Protein AF-A0A402BDN0-F1 (afdb_monomer_lite)

Sequence (143 aa):
MSSHIIKSFLHSSGSVNLIGTFPEEVVQNVSQKFLLDPLCILSIDMALEMVTFYKNKGVWEKDPKLSLSPDKFHKYGFSGSGAYSVGLPCKGFDGELLLEEHHDNFVPYLRLCFRWGGFPGLERYGTISKRNLALLTDNLLPF

pLDDT: mean 80.8, std 14.06, range [41.19, 93.94]

Radius of gyration: 15.77 Å; chains: 1; bounding box: 39×32×43 Å

Organism: NCBI:txid2014873

Foldseek 3Di:
DQQVPPVVPVVPFQWDDCLVVDDPVFDPDPVCPLQQQFATFDGQVVQVVVQVVCVVVVVDPDFTWRFTAAGSNVSVVHDDPGGQTFTPPDPDPWGQGPPDPVRHTPVVVLVCCLQQLRGNSCVPRGDGDPVRSCVSNPNSDDD

Structure (mmCIF, N/CA/C/O backbone):
data_AF-A0A402BDN0-F1
#
_entry.id   AF-A0A402BDN0-F1
#
loop_
_atom_site.group_PDB
_atom_site.id
_atom_site.type_symbol
_atom_site.label_atom_id
_atom_site.label_alt_id
_atom_site.label_comp_id
_atom_site.label_asym_id
_atom_site.label_entity_id
_atom_site.label_seq_id
_atom_site.pdbx_PDB_ins_code
_atom_site.Cartn_x
_atom_site.Cartn_y
_atom_site.Cartn_z
_atom_site.occupancy
_atom_site.B_iso_or_equiv
_atom_site.auth_seq_id
_atom_site.auth_comp_id
_atom_site.auth_asym_id
_atom_site.auth_atom_id
_atom_site.pdbx_PDB_model_num
ATOM 1 N N . MET A 1 1 ? -20.147 1.334 6.720 1.00 43.47 1 MET A N 1
ATOM 2 C CA . MET A 1 1 ? -20.241 1.532 5.254 1.00 43.47 1 MET A CA 1
ATOM 3 C C . MET A 1 1 ? -19.047 0.941 4.472 1.00 43.47 1 MET A C 1
ATOM 5 O O . MET A 1 1 ? -18.969 1.173 3.278 1.00 43.47 1 MET A O 1
ATOM 9 N N . SER A 1 2 ? -18.158 0.136 5.088 1.00 51.88 2 SER A N 1
ATOM 10 C CA . SER A 1 2 ? -16.892 -0.319 4.459 1.00 51.88 2 SER A CA 1
ATOM 11 C C . SER A 1 2 ? -16.915 -1.707 3.793 1.00 51.88 2 SER A C 1
ATOM 13 O O . SER A 1 2 ? -16.100 -1.970 2.915 1.00 51.88 2 SER A O 1
ATOM 15 N N . SER A 1 3 ? -17.824 -2.611 4.175 1.00 48.94 3 SER A N 1
ATOM 16 C CA . SER A 1 3 ? -17.698 -4.048 3.861 1.00 48.94 3 SER A CA 1
ATOM 17 C C . SER A 1 3 ? -18.192 -4.479 2.474 1.00 48.94 3 SER A C 1
ATOM 19 O O . SER A 1 3 ? -17.668 -5.431 1.903 1.00 48.94 3 SER A O 1
ATOM 21 N N . HIS A 1 4 ? -19.176 -3.785 1.893 1.00 47.09 4 HIS A N 1
ATOM 22 C CA . HIS A 1 4 ? -19.699 -4.112 0.554 1.00 47.09 4 HIS A CA 1
ATOM 23 C C . HIS A 1 4 ? -18.772 -3.668 -0.580 1.00 47.09 4 HIS A C 1
ATOM 25 O O . HIS A 1 4 ? -18.874 -4.164 -1.699 1.00 47.09 4 HIS A O 1
ATOM 31 N N . ILE A 1 5 ? -17.845 -2.760 -0.278 1.00 51.59 5 ILE A N 1
ATOM 32 C CA . ILE A 1 5 ? -16.913 -2.202 -1.245 1.00 51.59 5 ILE A CA 1
ATOM 33 C C . ILE A 1 5 ? -15.896 -3.301 -1.608 1.00 51.59 5 ILE A C 1
ATOM 35 O O . ILE A 1 5 ? -15.951 -3.877 -2.690 1.00 51.59 5 ILE A O 1
ATOM 39 N N . ILE A 1 6 ? -15.027 -3.714 -0.694 1.00 50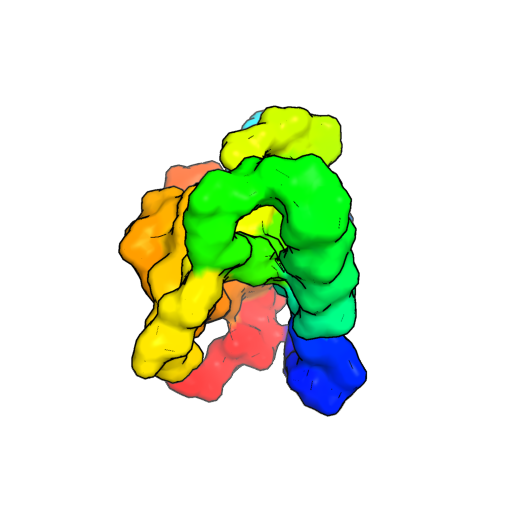.47 6 ILE A N 1
ATOM 40 C CA . ILE A 1 6 ? -13.848 -4.520 -1.063 1.00 50.47 6 ILE A CA 1
ATOM 41 C C . ILE A 1 6 ? -14.190 -5.839 -1.807 1.00 50.47 6 ILE A C 1
ATOM 43 O O . ILE A 1 6 ? -13.513 -6.176 -2.779 1.00 50.47 6 ILE A O 1
ATOM 47 N N . LYS A 1 7 ? -15.287 -6.532 -1.450 1.00 47.94 7 LYS A N 1
ATOM 48 C CA . LYS A 1 7 ? -15.757 -7.746 -2.158 1.00 47.94 7 LYS A CA 1
ATOM 49 C C . LYS A 1 7 ? -16.346 -7.483 -3.546 1.00 47.94 7 LYS A C 1
ATOM 51 O O . LYS A 1 7 ? -16.073 -8.251 -4.462 1.00 47.94 7 LYS A O 1
ATOM 56 N N . SER A 1 8 ? -17.142 -6.427 -3.717 1.00 43.97 8 SER A N 1
ATOM 57 C CA . SER A 1 8 ? -17.702 -6.088 -5.031 1.00 43.97 8 SER A CA 1
ATOM 58 C C . SER A 1 8 ? -16.638 -5.505 -5.973 1.00 43.97 8 SER A C 1
ATOM 60 O O . SER A 1 8 ? -16.775 -5.647 -7.181 1.00 43.97 8 SER A O 1
ATOM 62 N N . PHE A 1 9 ? -15.572 -4.892 -5.436 1.00 52.97 9 PHE A N 1
ATOM 63 C CA . PHE A 1 9 ? -14.556 -4.150 -6.199 1.00 52.97 9 PHE A CA 1
ATOM 64 C C . PHE A 1 9 ? -13.422 -5.013 -6.787 1.00 52.97 9 PHE A C 1
ATOM 66 O O . PHE A 1 9 ? -13.030 -4.780 -7.933 1.00 52.97 9 PHE A O 1
ATOM 73 N N . LEU A 1 10 ? -12.947 -6.059 -6.087 1.00 53.16 10 LEU A N 1
ATOM 74 C CA . LEU A 1 10 ? -11.994 -7.033 -6.668 1.00 53.16 10 LEU A CA 1
ATOM 75 C C . LEU A 1 10 ? -12.559 -7.727 -7.919 1.00 53.16 10 LEU A C 1
ATOM 77 O O . LEU A 1 10 ? -11.805 -8.173 -8.778 1.00 53.16 10 LEU A O 1
ATOM 81 N N . HIS A 1 11 ? -13.886 -7.788 -8.030 1.00 47.78 11 HIS A N 1
ATOM 82 C CA . HIS A 1 11 ? -14.589 -8.434 -9.128 1.00 47.78 11 HIS A CA 1
ATOM 83 C C . HIS A 1 11 ? -14.800 -7.522 -10.356 1.00 47.78 11 HIS A C 1
ATOM 85 O O . HIS A 1 11 ? -15.178 -8.025 -11.410 1.00 47.78 11 HIS A O 1
ATOM 91 N N . SER A 1 12 ? -14.573 -6.201 -10.258 1.00 47.41 12 SER A N 1
ATOM 92 C CA . SER A 1 12 ? -14.961 -5.256 -11.325 1.00 47.41 12 SER A CA 1
ATOM 93 C C . SER A 1 12 ? -13.910 -4.228 -11.765 1.00 47.41 12 SER A C 1
ATOM 95 O O . SER A 1 12 ? -14.031 -3.746 -12.887 1.00 47.41 12 SER A O 1
ATOM 97 N N . SER A 1 13 ? -12.898 -3.875 -10.954 1.00 53.25 13 SER A N 1
ATOM 98 C CA . SER A 1 13 ? -11.917 -2.825 -11.331 1.00 53.25 13 SER A CA 1
ATOM 99 C C . SER A 1 13 ? -10.437 -3.158 -11.112 1.00 53.25 13 SER A C 1
ATOM 101 O O . SER A 1 13 ? -9.578 -2.430 -11.607 1.00 53.25 13 SER A O 1
ATOM 103 N N . GLY A 1 14 ? -10.107 -4.216 -10.361 1.00 73.25 14 GLY A N 1
ATOM 104 C CA . GLY A 1 14 ? -8.714 -4.558 -10.032 1.00 73.25 14 GLY A CA 1
ATOM 105 C C . GLY A 1 14 ? -7.972 -3.491 -9.210 1.00 73.25 14 GLY A C 1
ATOM 106 O O . GLY A 1 14 ? -6.750 -3.533 -9.132 1.00 73.25 14 GLY A O 1
ATOM 107 N N . SER A 1 15 ? -8.695 -2.536 -8.616 1.00 83.69 15 SER A N 1
ATOM 108 C CA . SER A 1 15 ? -8.160 -1.418 -7.834 1.00 83.69 15 SER A CA 1
ATOM 109 C C . SER A 1 15 ? -8.917 -1.242 -6.517 1.00 83.69 15 SER A C 1
ATOM 111 O O . SER A 1 15 ? -10.098 -1.576 -6.410 1.00 83.69 15 SER A O 1
ATOM 113 N N . VAL A 1 16 ? -8.237 -0.715 -5.498 1.00 88.69 16 VAL A N 1
ATOM 114 C CA . VAL A 1 16 ? -8.791 -0.422 -4.166 1.00 88.69 16 VAL A CA 1
ATOM 115 C C . VAL A 1 16 ? -8.253 0.929 -3.711 1.00 88.69 16 VAL A C 1
ATOM 117 O O . VAL A 1 16 ? -7.101 1.248 -3.972 1.00 88.69 16 VAL A O 1
ATOM 120 N N . ASN A 1 17 ? -9.050 1.741 -3.020 1.00 90.06 17 ASN A N 1
ATOM 121 C CA . ASN A 1 17 ? -8.549 2.980 -2.434 1.00 90.06 17 ASN A CA 1
ATOM 122 C C . ASN A 1 17 ? -9.271 3.307 -1.122 1.00 90.06 17 ASN A C 1
ATOM 124 O O . ASN A 1 17 ? -10.426 3.723 -1.135 1.00 90.06 17 ASN A O 1
ATOM 128 N N . LEU A 1 18 ? -8.574 3.120 -0.002 1.00 89.62 18 LEU A N 1
ATOM 129 C CA . LEU A 1 18 ? -9.027 3.500 1.340 1.00 89.62 18 LEU A CA 1
ATOM 130 C C . LEU A 1 18 ? -8.369 4.797 1.843 1.00 89.62 18 LEU A C 1
ATOM 132 O O . LEU A 1 18 ? -8.463 5.145 3.024 1.00 89.62 18 LEU A O 1
ATOM 136 N N . ILE A 1 19 ? -7.661 5.522 0.974 1.00 88.38 19 ILE A N 1
ATOM 137 C CA . ILE A 1 19 ? -7.077 6.814 1.333 1.00 88.38 19 ILE A CA 1
ATOM 138 C C . ILE A 1 19 ? -8.211 7.766 1.718 1.00 88.38 19 ILE A C 1
ATOM 140 O O . ILE A 1 19 ? -9.179 7.941 0.982 1.00 88.38 19 ILE A O 1
ATOM 144 N N . GLY A 1 20 ? -8.096 8.370 2.901 1.00 84.56 20 GLY A N 1
ATOM 145 C CA . GLY A 1 20 ? -9.101 9.290 3.434 1.00 84.56 20 GLY A CA 1
ATOM 146 C C . GLY A 1 20 ? -10.361 8.624 3.998 1.00 84.56 20 GLY A C 1
ATOM 147 O O . GLY A 1 20 ? -11.208 9.328 4.535 1.00 84.56 20 GLY A O 1
ATOM 148 N N . THR A 1 21 ? -10.492 7.292 3.952 1.00 82.44 21 THR A N 1
ATOM 149 C CA . THR A 1 21 ? -11.695 6.583 4.436 1.00 82.44 21 THR A CA 1
ATOM 150 C C . THR A 1 21 ? -11.575 6.092 5.881 1.00 82.44 21 THR A C 1
ATOM 152 O O . THR A 1 21 ? -12.315 5.200 6.298 1.00 82.44 21 THR A O 1
ATOM 155 N N . PHE A 1 22 ? -10.609 6.602 6.647 1.00 76.06 22 PHE A N 1
ATOM 156 C CA . PHE A 1 22 ? -10.364 6.121 8.003 1.00 76.06 22 PHE A CA 1
ATOM 157 C C . PHE A 1 22 ? -11.493 6.561 8.957 1.00 76.06 22 PHE A C 1
ATOM 159 O O . PHE A 1 22 ? -11.773 7.760 9.017 1.00 76.06 22 PHE A O 1
ATOM 166 N N . PRO A 1 23 ? -12.115 5.659 9.744 1.00 70.19 23 PRO A N 1
ATOM 167 C CA . PRO A 1 23 ? -13.178 6.053 10.665 1.00 70.19 23 PRO A CA 1
ATOM 168 C C . PRO A 1 23 ? -12.632 6.922 11.803 1.00 70.19 23 PRO A C 1
ATOM 170 O O . PRO A 1 23 ? -11.749 6.500 12.553 1.00 70.19 23 PRO A O 1
ATOM 173 N N . GLU A 1 24 ? -13.174 8.129 11.963 1.00 70.31 24 GLU A N 1
ATOM 174 C CA . GLU A 1 24 ? -12.719 9.095 12.976 1.00 70.31 24 GLU A CA 1
ATOM 175 C C . GLU A 1 24 ? -12.774 8.529 14.400 1.00 70.31 24 GLU A C 1
ATOM 177 O O . GLU A 1 24 ? -11.873 8.766 15.199 1.00 70.31 24 GLU A O 1
ATOM 182 N N . GLU A 1 25 ? -13.769 7.686 14.669 1.00 64.88 25 GLU A N 1
ATOM 183 C CA . GLU A 1 25 ? -14.010 6.985 15.937 1.00 64.88 25 GLU A CA 1
ATOM 184 C C . GLU A 1 25 ? -12.864 6.045 16.361 1.00 64.88 25 GLU A C 1
ATOM 186 O O . GLU A 1 25 ? -12.802 5.600 17.510 1.00 64.88 25 GLU A O 1
ATOM 191 N N . VAL A 1 26 ? -11.960 5.711 15.434 1.00 62.81 26 VAL A N 1
ATOM 192 C CA . VAL A 1 26 ? -10.844 4.786 15.656 1.00 62.81 26 VAL A CA 1
ATOM 193 C C . VAL A 1 26 ? -9.519 5.530 15.879 1.00 62.81 26 VAL A C 1
ATOM 195 O O . VAL A 1 26 ? -8.618 4.969 16.502 1.00 62.81 26 VAL A O 1
ATOM 198 N N . VAL A 1 27 ? -9.388 6.800 15.465 1.00 60.91 27 VAL A N 1
ATOM 199 C CA . VAL A 1 27 ? -8.165 7.582 15.720 1.00 60.91 27 VAL A CA 1
ATOM 200 C C . VAL A 1 27 ? -8.298 8.400 16.989 1.00 60.91 27 VAL A C 1
ATOM 202 O O . VAL A 1 27 ? -8.917 9.459 16.999 1.00 60.91 27 VAL A O 1
ATOM 205 N N . GLN A 1 28 ? -7.596 7.977 18.034 1.00 59.59 28 GLN A N 1
ATOM 206 C CA . GLN A 1 28 ? -7.461 8.783 19.248 1.00 59.59 28 GLN A CA 1
ATOM 207 C C . GLN A 1 28 ? -6.313 9.804 19.160 1.00 59.59 28 GLN A C 1
ATOM 209 O O . GLN A 1 28 ? -6.308 10.770 19.917 1.00 59.59 28 GLN A O 1
ATOM 214 N N . ASN A 1 29 ? -5.354 9.629 18.235 1.00 61.09 29 ASN A N 1
ATOM 215 C CA . ASN A 1 29 ? -4.178 10.497 18.118 1.00 61.09 29 ASN A CA 1
ATOM 216 C C . ASN A 1 29 ? -3.840 10.864 16.661 1.00 61.09 29 ASN A C 1
ATOM 218 O O . ASN A 1 29 ? -3.516 10.010 15.836 1.00 61.09 29 ASN A O 1
ATOM 222 N N . VAL A 1 30 ? -3.914 12.157 16.333 1.00 56.50 30 VAL A N 1
ATOM 223 C CA . VAL A 1 30 ? -3.804 12.674 14.955 1.00 56.50 30 VAL A CA 1
ATOM 224 C C . VAL A 1 30 ? -2.403 12.469 14.367 1.00 56.50 30 VAL A C 1
ATOM 226 O O . VAL A 1 30 ? -2.269 12.220 13.172 1.00 56.50 30 VAL A O 1
ATOM 229 N N . SER A 1 31 ? -1.364 12.498 15.205 1.00 60.72 31 SER A N 1
ATOM 230 C CA . SER A 1 31 ? 0.034 12.296 14.801 1.00 60.72 31 SER A CA 1
ATOM 231 C C . SER A 1 31 ? 0.318 10.888 14.267 1.00 60.72 31 SER A C 1
ATOM 233 O O . SER A 1 31 ? 1.226 10.719 13.460 1.00 60.72 31 SER A O 1
ATOM 235 N N . GLN A 1 32 ? -0.485 9.889 14.647 1.00 62.41 32 GLN A N 1
ATOM 236 C CA . GLN A 1 32 ? -0.371 8.516 14.147 1.00 62.41 32 GLN A CA 1
ATOM 237 C C . GLN A 1 32 ? -1.164 8.281 12.856 1.00 62.41 32 GLN A C 1
ATOM 239 O O . GLN A 1 32 ? -0.959 7.254 12.209 1.00 62.41 32 GLN A O 1
ATOM 244 N N . LYS A 1 33 ? -2.025 9.226 12.428 1.00 65.12 33 LYS A N 1
ATOM 245 C CA . LYS A 1 33 ? -2.818 9.069 11.194 1.00 65.12 33 LYS A CA 1
ATOM 246 C C . LYS A 1 33 ? -1.943 8.812 9.982 1.00 65.12 33 LYS A C 1
ATOM 248 O O . LYS A 1 33 ? -2.348 8.021 9.149 1.00 65.12 33 LYS A O 1
ATOM 253 N N . PHE A 1 34 ? -0.762 9.424 9.917 1.00 69.94 34 PHE A N 1
ATOM 254 C CA . PHE A 1 34 ? 0.169 9.346 8.785 1.00 69.94 34 PHE A CA 1
ATOM 255 C C . PHE A 1 34 ? 0.902 8.005 8.653 1.00 69.94 34 PHE A C 1
ATOM 257 O O . PHE A 1 34 ? 1.667 7.811 7.713 1.00 69.94 34 PHE A O 1
ATOM 264 N N . LEU A 1 35 ? 0.694 7.089 9.600 1.00 78.75 35 LEU A N 1
ATOM 265 C CA . LEU A 1 35 ? 1.386 5.804 9.649 1.00 78.75 35 LEU A CA 1
ATOM 266 C C . LEU A 1 35 ? 0.450 4.617 9.429 1.00 78.75 35 LEU A C 1
ATOM 268 O O . LEU A 1 35 ? 0.912 3.487 9.481 1.00 78.75 35 LEU A O 1
ATOM 272 N N . LEU A 1 36 ? -0.846 4.855 9.192 1.00 87.19 36 LEU A N 1
ATOM 273 C CA . LEU A 1 36 ? -1.852 3.789 9.079 1.00 87.19 36 LEU A CA 1
ATOM 274 C C . LEU A 1 36 ? -1.808 3.070 7.727 1.00 87.19 36 LEU A C 1
ATOM 276 O O . LEU A 1 36 ? -2.292 1.943 7.624 1.00 87.19 36 LEU A O 1
ATOM 280 N N . ASP A 1 37 ? -1.211 3.723 6.728 1.00 90.75 37 ASP A N 1
ATOM 281 C CA . ASP A 1 37 ? -0.928 3.185 5.399 1.00 90.75 37 ASP A CA 1
ATOM 282 C C . ASP A 1 37 ? -2.152 2.525 4.726 1.00 90.75 37 ASP A C 1
ATOM 284 O O . ASP A 1 37 ? -2.133 1.329 4.440 1.00 90.75 37 ASP A O 1
ATOM 288 N N . PRO A 1 38 ? -3.249 3.272 4.485 1.00 91.56 38 PRO A N 1
ATOM 289 C CA . PRO A 1 38 ? -4.504 2.714 3.990 1.00 91.56 38 PRO A CA 1
ATOM 290 C C . PRO A 1 38 ? -4.307 1.904 2.709 1.00 91.56 38 PRO A C 1
ATOM 292 O O . PRO A 1 38 ? -3.574 2.317 1.806 1.00 91.56 38 PRO A O 1
ATOM 295 N N . LEU A 1 39 ? -4.992 0.765 2.610 1.00 92.88 39 LEU A N 1
ATOM 296 C CA . LEU A 1 39 ? -4.941 -0.109 1.447 1.00 92.88 39 LEU A CA 1
ATOM 297 C C . LEU A 1 39 ? -5.336 0.689 0.206 1.00 92.88 39 LEU A C 1
ATOM 299 O O . LEU A 1 39 ? -6.455 1.190 0.076 1.00 92.88 39 LEU A O 1
ATOM 303 N N . CYS A 1 40 ? -4.387 0.794 -0.708 1.00 92.56 40 CYS A N 1
ATOM 304 C CA . CYS A 1 40 ? -4.549 1.419 -2.000 1.00 92.56 40 CYS A CA 1
ATOM 305 C C . CYS A 1 40 ? -3.897 0.482 -3.005 1.00 92.56 40 CYS A C 1
ATOM 307 O O . CYS A 1 40 ? -2.758 0.092 -2.801 1.00 92.56 40 CYS A O 1
ATOM 309 N N . ILE A 1 41 ? -4.624 0.083 -4.037 1.00 92.62 41 ILE A N 1
ATOM 310 C CA . ILE A 1 41 ? -4.144 -0.739 -5.139 1.00 92.62 41 ILE A CA 1
ATOM 311 C C . ILE A 1 41 ? -4.557 -0.015 -6.412 1.00 92.62 41 ILE A C 1
ATOM 313 O O . ILE A 1 41 ? -5.746 0.218 -6.638 1.00 92.62 41 ILE A O 1
ATOM 317 N N . LEU A 1 42 ? -3.578 0.377 -7.216 1.00 91.06 42 LEU A N 1
ATOM 318 C CA . LEU A 1 42 ? -3.796 0.961 -8.532 1.00 91.06 42 LEU A CA 1
ATOM 319 C C . LEU A 1 42 ? -4.369 -0.106 -9.466 1.00 91.06 42 LEU A C 1
ATOM 321 O O . LEU A 1 42 ? -4.057 -1.289 -9.332 1.00 91.06 42 LEU A O 1
ATOM 325 N N . SER A 1 43 ? -5.200 0.306 -10.424 1.00 89.81 43 SER A N 1
ATOM 326 C CA . SER A 1 43 ? -5.646 -0.623 -11.462 1.00 89.81 43 SER A CA 1
ATOM 327 C C . SER A 1 43 ? -4.458 -1.064 -12.312 1.00 89.81 43 SER A C 1
ATOM 329 O O . SER A 1 43 ? -3.467 -0.339 -12.453 1.00 89.81 43 SER A O 1
ATOM 331 N N . ILE A 1 44 ? -4.578 -2.243 -12.924 1.00 85.69 44 ILE A N 1
ATOM 332 C CA . ILE A 1 44 ? -3.541 -2.743 -13.828 1.00 85.69 44 ILE A CA 1
ATOM 333 C C . ILE A 1 44 ? -3.300 -1.778 -14.995 1.00 85.69 44 ILE A C 1
ATOM 335 O O . ILE A 1 44 ? -2.151 -1.551 -15.357 1.00 85.69 44 ILE A O 1
ATOM 339 N N . ASP A 1 45 ? -4.354 -1.145 -15.516 1.00 89.19 45 ASP A N 1
ATOM 340 C CA . ASP A 1 45 ? -4.253 -0.163 -16.598 1.00 89.19 45 ASP A CA 1
ATOM 341 C C . ASP A 1 45 ? -3.407 1.040 -16.177 1.00 89.19 45 ASP A C 1
ATOM 343 O O . ASP A 1 45 ? -2.461 1.406 -16.870 1.00 89.19 45 ASP A O 1
ATOM 347 N N . MET A 1 46 ? -3.663 1.594 -14.988 1.00 90.06 46 MET A N 1
ATOM 348 C CA . MET A 1 46 ? -2.888 2.719 -14.462 1.00 90.06 46 MET A CA 1
ATOM 349 C C . MET A 1 46 ? -1.426 2.325 -14.220 1.00 90.06 46 MET A C 1
ATOM 351 O O . MET A 1 46 ? -0.508 3.080 -14.546 1.00 90.06 46 MET A O 1
ATOM 355 N N . ALA A 1 47 ? -1.186 1.124 -13.692 1.00 89.50 47 ALA A N 1
ATOM 356 C CA . ALA A 1 47 ? 0.163 0.615 -13.484 1.00 89.50 47 ALA A CA 1
ATOM 357 C C . ALA A 1 47 ? 0.918 0.422 -14.818 1.00 89.50 47 ALA A C 1
ATOM 359 O O . ALA A 1 47 ? 2.099 0.763 -14.918 1.00 89.50 47 ALA A O 1
ATOM 360 N N . LEU A 1 48 ? 0.240 -0.065 -15.863 1.00 88.69 48 LEU A N 1
ATOM 361 C CA . LEU A 1 48 ? 0.794 -0.221 -17.212 1.00 88.69 48 LEU A CA 1
ATOM 362 C C . LEU A 1 48 ? 1.058 1.124 -17.899 1.00 88.69 48 LEU A C 1
ATOM 364 O O . LEU A 1 48 ? 2.090 1.283 -18.561 1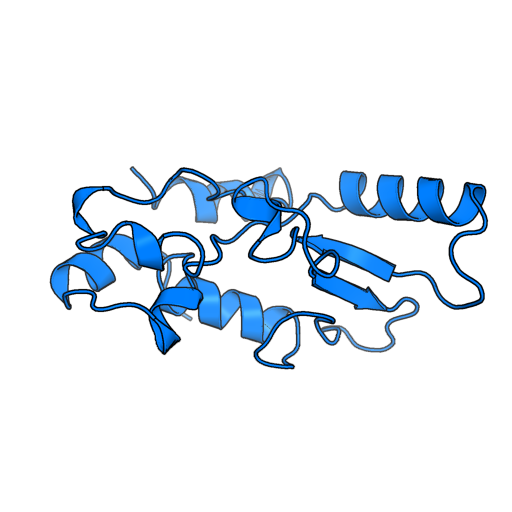.00 88.69 48 LEU A O 1
ATOM 368 N N . GLU A 1 49 ? 0.171 2.102 -17.725 1.00 91.56 49 GLU A N 1
ATOM 369 C CA . GLU A 1 49 ? 0.376 3.474 -18.195 1.00 91.56 49 GLU A CA 1
ATOM 370 C C . GLU A 1 49 ? 1.621 4.089 -17.554 1.00 91.56 49 GLU A C 1
ATOM 372 O O . GLU A 1 49 ? 2.469 4.635 -18.262 1.00 91.56 49 GLU A O 1
ATOM 377 N N . MET A 1 50 ? 1.793 3.926 -16.237 1.00 89.69 50 MET A N 1
ATOM 378 C CA . MET A 1 50 ? 2.994 4.376 -15.530 1.00 89.69 50 MET A CA 1
ATOM 379 C C . MET A 1 50 ? 4.257 3.699 -16.069 1.00 89.69 50 MET A C 1
ATOM 381 O O . MET A 1 50 ? 5.254 4.376 -16.329 1.00 89.69 50 MET A O 1
ATOM 385 N N . VAL A 1 51 ? 4.218 2.381 -16.294 1.00 91.12 51 VAL A N 1
ATOM 386 C CA . VAL A 1 51 ? 5.343 1.652 -16.895 1.00 91.12 51 VAL A CA 1
ATOM 387 C C . VAL A 1 51 ? 5.692 2.193 -18.272 1.00 91.12 51 VAL A C 1
ATOM 389 O O . VAL A 1 51 ? 6.856 2.479 -18.556 1.00 91.12 51 VAL A O 1
ATOM 392 N N . THR A 1 52 ? 4.690 2.389 -19.118 1.00 90.00 52 THR A N 1
ATOM 393 C CA . THR A 1 52 ? 4.881 2.920 -20.469 1.00 90.00 52 THR A CA 1
ATOM 394 C C . THR A 1 52 ? 5.461 4.332 -20.426 1.00 90.00 52 THR A C 1
ATOM 396 O O . THR A 1 52 ? 6.429 4.630 -21.129 1.00 90.00 52 THR A O 1
ATOM 399 N N . PHE A 1 53 ? 4.926 5.189 -19.556 1.00 90.62 53 PHE A N 1
ATOM 400 C CA . PHE A 1 53 ? 5.387 6.559 -19.372 1.00 90.62 53 PHE A CA 1
ATOM 401 C C . PHE A 1 53 ? 6.860 6.619 -18.946 1.00 90.62 53 PHE A C 1
ATOM 403 O O . PHE A 1 53 ? 7.663 7.288 -19.601 1.00 90.62 53 PHE A O 1
ATOM 410 N N . TYR A 1 54 ? 7.243 5.894 -17.891 1.00 89.12 54 TYR A N 1
ATOM 411 C CA . TYR A 1 54 ? 8.614 5.920 -17.373 1.00 89.12 54 TYR A CA 1
ATOM 412 C C . TYR A 1 54 ? 9.619 5.255 -18.312 1.00 89.12 54 TYR A C 1
ATOM 414 O O . TYR A 1 54 ? 10.743 5.748 -18.448 1.00 89.12 54 TYR A O 1
ATOM 422 N N . LYS A 1 55 ? 9.205 4.203 -19.028 1.00 87.75 55 LYS A N 1
ATOM 423 C CA . LYS A 1 55 ? 10.011 3.599 -20.094 1.00 87.75 55 LYS A CA 1
ATOM 424 C C . LYS A 1 55 ? 10.288 4.600 -21.217 1.00 87.75 55 LYS A C 1
ATOM 426 O O . LYS A 1 55 ? 11.441 4.766 -21.603 1.00 87.75 55 LYS A O 1
ATOM 431 N N . ASN A 1 56 ? 9.269 5.317 -21.695 1.00 89.56 56 ASN A N 1
ATOM 432 C CA . ASN A 1 56 ? 9.421 6.326 -22.754 1.00 89.56 56 ASN A CA 1
ATOM 433 C C . ASN A 1 56 ? 10.288 7.519 -22.326 1.00 89.56 56 ASN A C 1
ATOM 435 O O . ASN A 1 56 ? 10.884 8.191 -23.165 1.00 89.56 56 ASN A O 1
ATOM 439 N N . LYS A 1 57 ? 10.363 7.785 -21.021 1.00 90.81 57 LYS A N 1
ATOM 440 C CA . LYS A 1 57 ? 11.232 8.807 -20.431 1.00 90.81 57 LYS A CA 1
ATOM 441 C C . LYS A 1 57 ? 12.659 8.321 -20.158 1.00 90.81 57 LYS A C 1
ATOM 443 O O . LYS A 1 57 ? 13.472 9.130 -19.726 1.00 90.81 57 LYS A O 1
ATOM 448 N N . GLY A 1 58 ? 12.966 7.042 -20.391 1.00 88.75 58 GLY A N 1
ATOM 449 C CA . GLY A 1 58 ? 14.286 6.471 -20.119 1.00 88.75 58 GLY A CA 1
ATOM 450 C C . GLY A 1 58 ? 14.659 6.481 -18.635 1.00 88.75 58 GLY A C 1
ATOM 451 O O . GLY A 1 58 ? 15.837 6.546 -18.310 1.00 88.75 58 GLY A O 1
ATOM 452 N N . VAL A 1 59 ? 13.669 6.458 -17.732 1.00 86.38 59 VAL A N 1
ATOM 453 C CA . VAL A 1 59 ? 13.910 6.541 -16.277 1.00 86.38 59 VAL A CA 1
ATOM 454 C C . VAL A 1 59 ? 14.599 5.291 -15.739 1.00 86.38 59 VAL A C 1
ATOM 456 O O . VAL A 1 59 ? 15.351 5.365 -14.771 1.00 86.38 59 VAL A O 1
ATOM 459 N N . TRP A 1 60 ? 14.344 4.136 -16.349 1.00 81.62 60 TRP A N 1
ATOM 460 C CA . TRP A 1 60 ? 14.929 2.876 -15.915 1.00 81.62 60 TRP A CA 1
ATOM 461 C C . TRP A 1 60 ? 16.145 2.510 -16.755 1.00 81.62 60 TRP A C 1
ATOM 463 O O . TRP A 1 60 ? 16.045 2.333 -17.965 1.00 81.62 60 TRP A O 1
ATOM 473 N N . GLU A 1 61 ? 17.281 2.335 -16.079 1.00 70.25 61 GLU A N 1
ATOM 474 C CA . GLU A 1 61 ? 18.510 1.791 -16.672 1.00 70.25 61 GLU A CA 1
ATOM 475 C C . GLU A 1 61 ? 18.410 0.279 -16.950 1.00 70.25 61 GLU A C 1
ATOM 477 O O . GLU A 1 61 ? 19.175 -0.264 -17.744 1.00 70.25 61 GLU A O 1
ATOM 482 N N . LYS A 1 62 ? 17.482 -0.410 -16.270 1.00 76.69 62 LYS A N 1
ATOM 483 C CA . LYS A 1 62 ? 17.260 -1.862 -16.326 1.00 76.69 62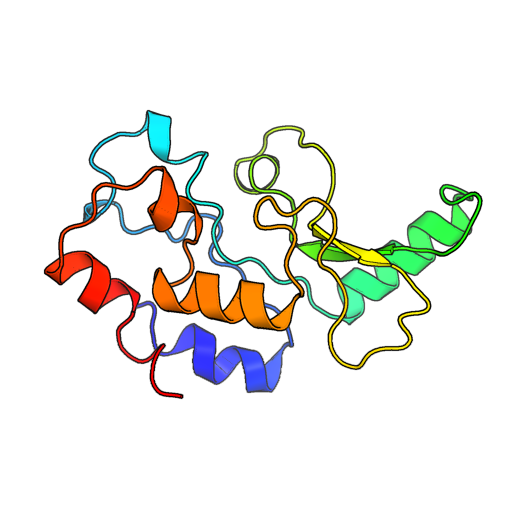 LYS A CA 1
ATOM 484 C C . LYS A 1 62 ? 15.756 -2.181 -16.404 1.00 76.69 62 LYS A C 1
ATOM 486 O O . LYS A 1 62 ? 14.949 -1.374 -16.855 1.00 76.69 62 LYS A O 1
ATOM 491 N N . ASP A 1 63 ? 15.417 -3.376 -15.946 1.00 83.81 63 ASP A N 1
ATOM 492 C CA . ASP A 1 63 ? 14.094 -3.931 -15.699 1.00 83.81 63 ASP A CA 1
ATOM 493 C C . ASP A 1 63 ? 13.100 -2.929 -15.061 1.00 83.81 63 ASP A C 1
ATOM 495 O O . ASP A 1 63 ? 13.412 -2.312 -14.034 1.00 83.81 63 ASP A O 1
ATOM 499 N N . PRO A 1 64 ? 11.908 -2.729 -15.668 1.00 88.81 64 PRO A N 1
ATOM 500 C CA . PRO A 1 64 ? 10.917 -1.772 -15.188 1.00 88.81 64 PRO A CA 1
ATOM 501 C C . PRO A 1 64 ? 10.255 -2.227 -13.882 1.00 88.81 64 PRO A C 1
ATOM 503 O O . PRO A 1 64 ? 10.308 -3.394 -13.494 1.00 88.81 64 PRO A O 1
ATOM 506 N N . LYS A 1 65 ? 9.571 -1.295 -13.212 1.00 90.56 65 LYS A N 1
ATOM 507 C CA . LYS A 1 65 ? 8.796 -1.574 -11.996 1.00 90.56 65 LYS A CA 1
ATOM 508 C C . LYS A 1 65 ? 7.318 -1.308 -12.233 1.00 90.56 65 LYS A C 1
ATOM 510 O O . LYS A 1 65 ? 6.956 -0.236 -12.712 1.00 90.56 65 LYS A O 1
ATOM 515 N N . LEU A 1 66 ? 6.478 -2.268 -11.862 1.00 90.81 66 LEU A N 1
ATOM 516 C CA . LEU A 1 66 ? 5.030 -2.119 -11.867 1.00 90.81 66 LEU A CA 1
ATOM 517 C C . LEU A 1 66 ? 4.594 -1.519 -10.528 1.00 90.81 66 LEU A C 1
ATOM 519 O O . LEU A 1 66 ? 4.645 -2.193 -9.500 1.00 90.81 66 LEU A O 1
ATOM 523 N N . SER A 1 67 ? 4.201 -0.247 -10.534 1.00 92.31 67 SER A N 1
ATOM 524 C CA . SER A 1 67 ? 3.683 0.434 -9.344 1.00 92.31 67 SER A CA 1
ATOM 525 C C . SER A 1 67 ? 2.294 -0.092 -8.996 1.00 92.31 67 SER A C 1
ATOM 527 O O . SER A 1 67 ? 1.370 0.049 -9.792 1.00 92.31 67 SER A O 1
ATOM 529 N N . LEU A 1 68 ? 2.146 -0.674 -7.807 1.00 91.81 68 LEU A N 1
ATOM 530 C CA . LEU A 1 68 ? 0.885 -1.241 -7.322 1.00 91.81 68 LEU A CA 1
ATOM 531 C C . LEU A 1 68 ? 0.175 -0.320 -6.330 1.00 91.81 68 LEU A C 1
ATOM 533 O O . LEU A 1 68 ? -1.046 -0.326 -6.273 1.00 91.81 68 LEU A O 1
ATOM 537 N N . SER A 1 69 ? 0.912 0.481 -5.561 1.00 93.62 69 SER A N 1
ATOM 538 C CA . SER A 1 69 ? 0.354 1.415 -4.576 1.00 93.62 69 SER A CA 1
ATOM 539 C C . SER A 1 69 ? 1.292 2.605 -4.390 1.00 93.62 69 SER A C 1
ATOM 541 O O . SER A 1 69 ? 2.506 2.417 -4.435 1.00 93.62 69 SER A O 1
ATOM 543 N N . PRO A 1 70 ? 0.796 3.815 -4.084 1.00 92.75 70 PRO A N 1
ATOM 544 C CA . PRO A 1 70 ? 1.626 4.844 -3.461 1.00 92.75 70 PRO A CA 1
ATOM 545 C C . PRO A 1 70 ? 2.238 4.330 -2.146 1.00 92.75 70 PRO A C 1
ATOM 547 O O . PRO A 1 70 ? 1.670 3.433 -1.519 1.00 92.75 70 PRO A O 1
ATOM 550 N N . ASP A 1 71 ? 3.362 4.900 -1.711 1.00 91.50 71 ASP A N 1
ATOM 551 C CA . ASP A 1 71 ? 3.896 4.618 -0.373 1.00 91.50 71 ASP A CA 1
ATOM 552 C C . ASP A 1 71 ? 3.054 5.258 0.740 1.00 91.50 71 ASP A C 1
ATOM 554 O O . ASP A 1 71 ? 2.238 6.154 0.490 1.00 91.50 71 ASP A O 1
ATOM 558 N N . LYS A 1 72 ? 3.285 4.825 1.986 1.00 89.81 72 LYS A N 1
ATOM 559 C CA . LYS A 1 72 ? 2.556 5.323 3.156 1.00 89.81 72 LYS A CA 1
ATOM 560 C C . LYS A 1 72 ? 2.565 6.842 3.315 1.00 89.81 72 LYS A C 1
ATOM 562 O O . LYS A 1 72 ? 1.584 7.363 3.822 1.00 89.81 72 LYS A O 1
ATOM 567 N N . PHE A 1 73 ? 3.601 7.565 2.884 1.00 89.19 73 PHE A N 1
ATOM 568 C CA . PHE A 1 73 ? 3.665 9.027 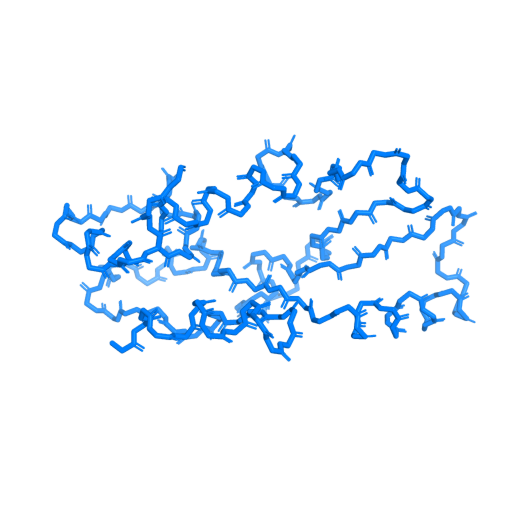3.006 1.00 89.19 73 PHE A CA 1
ATOM 569 C C . PHE A 1 73 ? 2.900 9.729 1.880 1.00 89.19 73 PHE A C 1
ATOM 571 O O . PHE A 1 73 ? 2.128 10.658 2.143 1.00 89.19 73 PHE A O 1
ATOM 578 N N . HIS A 1 74 ? 3.037 9.234 0.647 1.00 90.19 74 HIS A N 1
ATOM 579 C CA . HIS A 1 74 ? 2.295 9.740 -0.509 1.00 90.19 74 HIS A CA 1
ATOM 580 C C . HIS A 1 74 ? 0.782 9.640 -0.327 1.00 90.19 74 HIS A C 1
ATOM 582 O O . HIS A 1 74 ? 0.054 10.530 -0.768 1.00 90.19 74 HIS A O 1
ATOM 588 N N . LYS A 1 75 ? 0.297 8.620 0.390 1.00 90.50 75 LYS A N 1
ATOM 589 C CA . LYS A 1 75 ? -1.129 8.472 0.728 1.00 90.50 75 LYS A CA 1
ATOM 590 C C . LYS A 1 75 ? -1.689 9.630 1.562 1.00 90.50 75 LYS A C 1
ATOM 592 O O . LYS A 1 75 ? -2.900 9.815 1.591 1.00 90.50 75 LYS A O 1
ATOM 597 N N . TYR A 1 76 ? -0.836 10.435 2.194 1.00 87.94 76 TYR A N 1
ATOM 598 C CA . TYR A 1 76 ? -1.234 11.627 2.951 1.00 87.94 76 TYR A CA 1
ATOM 599 C C . TYR A 1 76 ? -0.746 12.937 2.320 1.00 87.94 76 TYR A C 1
ATOM 601 O O . TYR A 1 76 ? -0.763 13.973 2.980 1.00 87.94 76 TYR A O 1
ATOM 609 N N . GLY A 1 77 ? -0.319 12.912 1.053 1.00 87.19 77 GLY A N 1
ATOM 610 C CA . GLY A 1 77 ? 0.122 14.109 0.332 1.00 87.19 77 GLY A CA 1
ATOM 611 C C . GLY A 1 77 ? 1.543 14.569 0.663 1.00 87.19 77 GLY A C 1
ATOM 612 O O . GLY A 1 77 ? 1.912 15.688 0.314 1.00 87.19 77 GLY A O 1
ATOM 613 N N . PHE A 1 78 ? 2.351 13.728 1.312 1.00 84.56 78 PHE A N 1
ATOM 614 C CA . PHE A 1 78 ? 3.773 13.996 1.517 1.00 84.56 78 PHE A CA 1
ATOM 615 C C . PHE A 1 78 ? 4.610 13.316 0.435 1.00 84.56 78 PHE A C 1
ATOM 617 O O . PHE A 1 78 ? 4.266 12.235 -0.032 1.00 84.56 78 PHE A O 1
ATOM 624 N N . SER A 1 79 ? 5.733 13.933 0.057 1.00 75.94 79 SER A N 1
ATOM 625 C CA . SER A 1 79 ? 6.707 13.268 -0.812 1.00 75.94 79 SER A CA 1
ATOM 626 C C . SER A 1 79 ? 7.274 12.047 -0.090 1.00 75.94 79 SER A C 1
ATOM 628 O O . SER A 1 79 ? 7.778 12.167 1.028 1.00 75.94 79 SER A O 1
ATOM 630 N N . GLY A 1 80 ? 7.165 10.882 -0.717 1.00 74.00 80 GLY A N 1
ATOM 631 C CA . GLY A 1 80 ? 7.621 9.614 -0.162 1.00 74.00 80 GLY A CA 1
ATOM 632 C C . GLY A 1 80 ? 8.788 8.982 -0.921 1.00 74.00 80 GLY A C 1
ATOM 633 O O . GLY A 1 80 ? 9.315 9.534 -1.887 1.00 74.00 80 GLY A O 1
ATOM 634 N N . SER A 1 81 ? 9.200 7.802 -0.460 1.00 73.38 81 SER A N 1
ATOM 635 C CA . SER A 1 81 ? 10.330 7.022 -0.990 1.00 73.38 81 SER A CA 1
ATOM 636 C C . SER A 1 81 ? 10.055 6.345 -2.340 1.00 73.38 81 SER A C 1
ATOM 638 O O . SER A 1 81 ? 10.978 5.789 -2.936 1.00 73.38 81 SER A O 1
ATOM 640 N N . GLY A 1 82 ? 8.815 6.403 -2.835 1.00 82.50 82 GLY A N 1
ATOM 641 C CA . GLY A 1 82 ? 8.396 5.811 -4.103 1.00 82.50 82 GLY A CA 1
ATOM 642 C C . GLY A 1 82 ? 7.381 4.686 -3.909 1.00 82.50 82 GLY A C 1
ATOM 643 O O . GLY A 1 82 ? 7.308 4.077 -2.851 1.00 82.50 82 GLY A O 1
ATOM 644 N N . ALA A 1 83 ? 6.590 4.417 -4.947 1.00 90.94 83 ALA A N 1
ATOM 645 C CA . ALA A 1 83 ? 5.475 3.472 -4.914 1.00 90.94 83 ALA A CA 1
ATOM 646 C C . ALA A 1 83 ? 5.872 2.047 -4.483 1.00 90.94 83 ALA A C 1
ATOM 648 O O . ALA A 1 83 ? 6.895 1.515 -4.929 1.00 90.94 83 ALA A O 1
ATOM 649 N N . TYR A 1 84 ? 4.997 1.388 -3.718 1.00 93.94 84 TYR A N 1
ATOM 650 C CA . TYR A 1 84 ? 5.069 -0.059 -3.534 1.00 93.94 84 TYR A CA 1
ATOM 651 C C . TYR A 1 84 ? 4.902 -0.730 -4.892 1.00 93.94 84 TYR A C 1
ATOM 653 O O . TYR A 1 84 ? 3.959 -0.436 -5.637 1.00 93.94 84 TYR A O 1
ATOM 661 N N . SER A 1 85 ? 5.856 -1.581 -5.251 1.00 93.31 85 SER A N 1
ATOM 662 C CA . SER A 1 85 ? 5.994 -2.045 -6.630 1.00 93.31 85 SER A CA 1
ATOM 663 C C . SER A 1 85 ? 6.541 -3.458 -6.725 1.00 93.31 85 SER A C 1
ATOM 665 O O . SER A 1 85 ? 7.185 -3.948 -5.807 1.00 93.31 85 SER A O 1
ATOM 667 N N . VAL A 1 86 ? 6.312 -4.094 -7.870 1.00 92.25 86 VAL A N 1
ATOM 668 C CA . VAL A 1 86 ? 6.925 -5.377 -8.231 1.00 92.25 86 VAL A CA 1
ATOM 669 C C . VAL A 1 86 ? 7.887 -5.146 -9.395 1.00 92.25 86 VAL A C 1
ATOM 671 O O . VAL A 1 86 ? 7.563 -4.435 -10.351 1.00 92.25 86 VAL A O 1
ATOM 674 N N . GLY A 1 87 ? 9.085 -5.725 -9.320 1.00 90.88 87 GLY A N 1
ATOM 675 C CA . GLY A 1 87 ? 10.054 -5.696 -10.420 1.00 90.88 87 GLY A CA 1
ATOM 676 C C . GLY A 1 87 ? 9.632 -6.598 -11.585 1.00 90.88 87 GLY A C 1
ATOM 677 O O . GLY A 1 87 ? 9.132 -7.703 -11.370 1.00 90.88 87 GLY A O 1
ATOM 678 N N . LEU A 1 88 ? 9.843 -6.143 -12.823 1.00 88.12 88 LEU A N 1
ATOM 679 C CA . LEU A 1 88 ? 9.532 -6.892 -14.042 1.00 88.12 88 L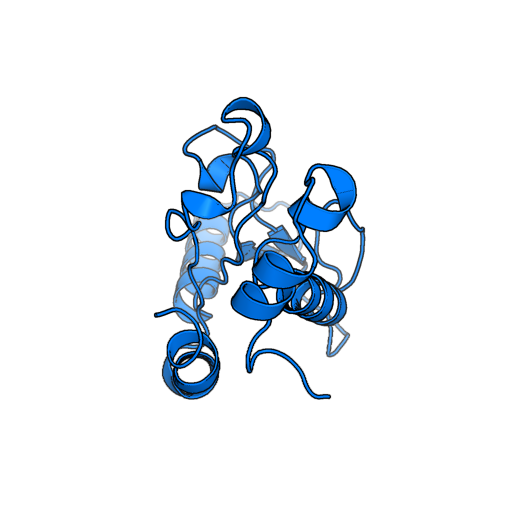EU A CA 1
ATOM 680 C C . LEU A 1 88 ? 10.802 -7.188 -14.859 1.00 88.12 88 LEU A C 1
ATOM 682 O O . LEU A 1 88 ? 11.557 -6.257 -15.101 1.00 88.12 88 LEU A O 1
ATOM 686 N N . PRO A 1 89 ? 10.992 -8.413 -15.385 1.00 87.88 89 PRO A N 1
ATOM 687 C CA . PRO A 1 89 ? 10.045 -9.522 -15.352 1.00 87.88 89 PRO A CA 1
ATOM 688 C C . PRO A 1 89 ? 10.011 -10.218 -13.984 1.00 87.88 89 PRO A C 1
ATOM 690 O O . PRO A 1 89 ? 11.045 -10.557 -13.414 1.00 87.88 89 PRO A O 1
ATOM 693 N N . CYS A 1 90 ? 8.806 -10.504 -13.490 1.00 83.19 90 CYS A N 1
ATOM 694 C CA . CYS A 1 90 ? 8.620 -11.355 -12.320 1.00 83.19 90 CYS A CA 1
ATOM 695 C C . CYS A 1 90 ? 8.454 -12.809 -12.782 1.00 83.19 90 CYS A C 1
ATOM 697 O O . CYS A 1 90 ? 7.583 -13.105 -13.598 1.00 83.19 90 CYS A O 1
ATOM 699 N N . LYS A 1 91 ? 9.308 -13.720 -12.298 1.00 80.62 91 LYS A N 1
ATOM 700 C CA . LYS A 1 91 ? 9.235 -15.155 -12.645 1.00 80.62 91 LYS A CA 1
ATOM 701 C C . LYS A 1 91 ? 8.240 -15.937 -11.779 1.00 80.62 91 LYS A C 1
ATOM 703 O O . LYS A 1 91 ? 7.898 -17.063 -12.128 1.00 80.62 91 LYS A O 1
ATOM 708 N N . GLY A 1 92 ? 7.827 -15.371 -10.646 1.00 80.38 92 GLY A N 1
ATOM 709 C CA . GLY A 1 92 ? 6.874 -15.971 -9.716 1.00 80.38 92 GLY A CA 1
ATOM 710 C C . GLY A 1 92 ? 5.444 -15.500 -9.969 1.00 80.38 92 GLY A C 1
ATOM 711 O O . GLY A 1 92 ? 5.222 -14.462 -10.584 1.00 80.38 92 GLY A O 1
ATOM 712 N N . PHE A 1 93 ? 4.472 -16.264 -9.467 1.00 78.06 93 PHE A N 1
ATOM 713 C CA . PHE A 1 93 ? 3.061 -15.856 -9.462 1.00 78.06 93 PHE A CA 1
ATOM 714 C C . PHE A 1 93 ? 2.782 -14.729 -8.452 1.00 78.06 93 PHE A C 1
ATOM 716 O O . PHE A 1 93 ? 1.872 -13.932 -8.645 1.00 78.06 93 PHE A O 1
ATOM 723 N N . ASP A 1 94 ? 3.578 -14.667 -7.384 1.00 86.06 94 ASP A N 1
ATOM 724 C CA . ASP A 1 94 ? 3.500 -13.663 -6.328 1.00 86.06 94 ASP A CA 1
ATOM 725 C C . ASP A 1 94 ? 4.858 -12.963 -6.233 1.00 86.06 94 ASP A C 1
ATOM 727 O O . ASP A 1 94 ? 5.874 -13.599 -5.944 1.00 86.06 94 ASP A O 1
ATOM 731 N N . GLY A 1 95 ? 4.885 -11.682 -6.596 1.00 88.94 95 GLY A N 1
ATOM 732 C CA . GLY A 1 95 ? 6.108 -10.892 -6.663 1.00 88.94 95 GLY A CA 1
ATOM 733 C C . GLY A 1 95 ? 6.458 -10.261 -5.321 1.00 88.94 95 GLY A C 1
ATOM 734 O O . GLY A 1 95 ? 5.567 -9.870 -4.567 1.00 88.94 95 GLY A O 1
ATOM 735 N N . GLU A 1 96 ? 7.757 -10.121 -5.062 1.00 93.50 96 GLU A N 1
ATOM 736 C CA . GLU A 1 96 ? 8.271 -9.331 -3.940 1.00 93.50 96 GLU A CA 1
ATOM 737 C C . GLU A 1 96 ? 7.744 -7.893 -4.031 1.00 93.50 96 GLU A C 1
ATOM 739 O O . GLU A 1 96 ? 7.856 -7.250 -5.084 1.00 93.50 96 GLU A O 1
ATOM 744 N N . LEU A 1 97 ? 7.168 -7.397 -2.933 1.00 93.62 97 LEU A N 1
ATOM 745 C CA . LEU A 1 97 ? 6.656 -6.039 -2.847 1.00 93.62 97 LEU A CA 1
ATOM 746 C C . LEU A 1 97 ? 7.769 -5.099 -2.373 1.00 93.62 97 LEU A C 1
ATOM 748 O O . LEU A 1 97 ? 8.091 -4.986 -1.193 1.00 93.62 97 LEU A O 1
ATOM 752 N N . LEU A 1 98 ? 8.362 -4.393 -3.327 1.00 93.06 98 LEU A N 1
ATOM 753 C CA . LEU A 1 98 ? 9.450 -3.457 -3.089 1.00 93.06 98 LEU A CA 1
ATOM 754 C C . LEU A 1 98 ? 8.949 -2.202 -2.365 1.00 93.06 98 LEU A C 1
ATOM 756 O O . LEU A 1 98 ? 7.858 -1.712 -2.656 1.00 93.06 98 LEU A O 1
ATOM 760 N N . LEU A 1 99 ? 9.807 -1.629 -1.513 1.00 91.25 99 LEU A N 1
ATOM 761 C CA . LEU A 1 99 ? 9.589 -0.390 -0.739 1.00 91.25 99 LEU A CA 1
ATOM 762 C C . LEU A 1 99 ? 8.505 -0.467 0.350 1.00 91.25 99 LEU A C 1
ATOM 764 O O . LEU A 1 99 ? 8.299 0.513 1.065 1.00 91.25 99 LEU A O 1
ATOM 768 N N . GLU A 1 100 ? 7.861 -1.619 0.505 1.00 92.44 100 GLU A N 1
ATOM 769 C CA . GLU A 1 100 ? 6.985 -1.920 1.632 1.00 92.44 100 GLU A CA 1
ATOM 770 C C . GLU A 1 100 ? 7.827 -2.453 2.816 1.00 92.44 100 GLU A C 1
ATOM 772 O O . GLU A 1 100 ? 8.852 -3.111 2.633 1.00 92.44 100 GLU A O 1
ATOM 777 N N . GLU A 1 101 ? 7.453 -2.094 4.046 1.00 89.44 101 GLU A N 1
ATOM 778 C CA . GLU A 1 101 ? 8.289 -2.239 5.249 1.00 89.44 101 GLU A CA 1
ATOM 779 C C . GLU A 1 101 ? 8.258 -3.622 5.917 1.00 89.44 101 GLU A C 1
ATOM 781 O O . GLU A 1 101 ? 8.965 -3.841 6.908 1.00 89.44 101 GLU A O 1
ATOM 786 N N . HIS A 1 102 ? 7.415 -4.536 5.442 1.00 90.00 102 HIS A N 1
ATOM 787 C CA . HIS A 1 102 ? 7.394 -5.930 5.881 1.00 90.00 102 HIS A CA 1
ATOM 788 C C . HIS A 1 102 ? 8.328 -6.797 5.035 1.00 90.00 102 HIS A C 1
ATOM 790 O O . HIS A 1 102 ? 8.661 -7.895 5.467 1.00 90.00 102 HIS A O 1
ATOM 796 N N . HIS A 1 103 ? 8.820 -6.284 3.896 1.00 87.69 103 HIS A N 1
ATOM 797 C CA . HIS A 1 103 ? 9.708 -7.011 2.978 1.00 87.69 103 HIS A CA 1
ATOM 798 C C . HIS A 1 103 ? 9.124 -8.360 2.538 1.00 87.69 103 HIS A C 1
ATOM 800 O O . HIS A 1 103 ? 9.828 -9.362 2.425 1.00 87.69 103 HIS A O 1
ATOM 806 N N . ASP A 1 104 ? 7.812 -8.361 2.320 1.00 90.50 104 ASP A N 1
ATOM 807 C CA . ASP A 1 104 ? 7.023 -9.529 1.965 1.00 90.50 104 ASP A CA 1
ATOM 808 C C . ASP A 1 104 ? 6.609 -9.486 0.487 1.00 90.50 104 ASP A C 1
ATOM 810 O O . ASP A 1 104 ? 6.789 -8.494 -0.226 1.00 90.50 104 ASP A O 1
ATOM 814 N N . ASN A 1 105 ? 6.012 -10.574 0.010 1.00 93.12 105 ASN A N 1
ATOM 815 C CA . ASN A 1 105 ? 5.373 -10.575 -1.300 1.00 93.12 105 ASN A CA 1
ATOM 816 C C . ASN A 1 105 ? 4.013 -9.851 -1.275 1.00 93.12 105 ASN A C 1
ATOM 818 O O . ASN A 1 105 ? 3.422 -9.580 -0.222 1.00 93.12 105 ASN A O 1
ATOM 822 N N . PHE A 1 106 ? 3.471 -9.584 -2.461 1.00 90.25 106 PHE A N 1
ATOM 823 C CA . PHE A 1 106 ? 2.207 -8.871 -2.627 1.00 90.25 106 PHE A CA 1
ATOM 824 C C . PHE A 1 106 ? 1.003 -9.561 -1.958 1.00 90.25 106 PHE A C 1
ATOM 826 O O . PHE A 1 106 ? 0.196 -8.899 -1.300 1.00 90.25 106 PHE A O 1
ATOM 833 N N . VAL A 1 107 ? 0.861 -10.885 -2.077 1.00 90.19 107 VAL A N 1
ATOM 834 C CA . VAL A 1 107 ? -0.262 -11.608 -1.452 1.00 90.19 107 VAL A CA 1
ATOM 835 C C . VAL A 1 107 ? -0.200 -11.576 0.087 1.00 90.19 107 VAL A C 1
ATOM 837 O O . VAL A 1 107 ? -1.230 -11.271 0.702 1.00 90.19 107 VAL A O 1
ATOM 840 N N . PRO A 1 108 ? 0.941 -11.858 0.749 1.00 92.25 108 PRO A N 1
ATOM 841 C CA . PRO A 1 108 ? 1.102 -11.626 2.186 1.00 92.25 108 PRO A CA 1
ATOM 842 C C . PRO A 1 108 ? 0.745 -10.200 2.625 1.00 92.25 108 PRO A C 1
ATOM 844 O O . PRO A 1 108 ? 0.010 -10.043 3.603 1.00 92.25 108 PRO A O 1
ATOM 847 N N . TYR A 1 109 ? 1.150 -9.176 1.864 1.00 92.50 109 TYR A N 1
ATOM 848 C CA . TYR A 1 109 ? 0.770 -7.786 2.133 1.00 92.50 109 TYR A CA 1
ATOM 849 C C . TYR A 1 109 ? -0.754 -7.583 2.126 1.00 92.50 109 TYR A C 1
ATOM 851 O O . TYR A 1 109 ? -1.308 -7.010 3.065 1.00 92.50 109 TYR A O 1
ATOM 859 N N . LEU A 1 110 ? -1.477 -8.126 1.138 1.00 90.62 110 LEU A N 1
ATOM 860 C CA . LEU A 1 110 ? -2.946 -8.043 1.119 1.00 90.62 110 LEU A CA 1
ATOM 861 C C . LEU A 1 110 ? -3.579 -8.703 2.352 1.00 90.62 110 LEU A C 1
ATOM 863 O O . LEU A 1 110 ? -4.530 -8.169 2.927 1.00 90.62 110 LEU A O 1
ATOM 867 N N . ARG A 1 111 ? -3.035 -9.842 2.799 1.00 91.44 111 ARG A N 1
ATOM 868 C CA . ARG A 1 111 ? -3.501 -10.520 4.021 1.00 91.44 111 ARG A CA 1
ATOM 869 C C . ARG A 1 111 ? -3.251 -9.672 5.264 1.00 91.44 111 ARG A C 1
ATOM 871 O O . ARG A 1 111 ? -4.124 -9.621 6.133 1.00 91.44 111 ARG A O 1
ATOM 878 N N . LEU A 1 112 ? -2.102 -9.002 5.346 1.00 92.38 112 LEU A N 1
ATOM 879 C CA . LEU A 1 112 ? -1.806 -8.049 6.414 1.00 92.38 112 LEU A CA 1
ATOM 880 C C . LEU A 1 112 ? -2.819 -6.900 6.408 1.00 92.38 112 LEU A C 1
ATOM 882 O O . LEU A 1 112 ? -3.410 -6.604 7.447 1.00 92.38 112 LEU A O 1
ATOM 886 N N . CYS A 1 113 ? -3.093 -6.304 5.246 1.00 91.94 113 CYS A N 1
ATOM 887 C CA . CYS A 1 113 ? -4.107 -5.263 5.129 1.00 91.94 113 CYS A CA 1
ATOM 888 C C . CYS A 1 113 ? -5.471 -5.763 5.618 1.00 91.94 113 CYS A C 1
ATOM 890 O O . CYS A 1 113 ? -6.085 -5.105 6.453 1.00 91.94 113 CYS A O 1
ATOM 892 N N . PHE A 1 114 ? -5.938 -6.935 5.175 1.00 90.00 114 PHE A N 1
ATOM 893 C CA . PHE A 1 114 ? -7.239 -7.474 5.595 1.00 90.00 114 PHE A CA 1
ATOM 894 C C . PHE A 1 114 ? -7.305 -7.800 7.089 1.00 90.00 114 PHE A C 1
ATOM 896 O O . PHE A 1 114 ? -8.333 -7.543 7.717 1.00 90.00 114 PHE A O 1
ATOM 903 N N . ARG A 1 115 ? -6.205 -8.278 7.685 1.00 90.75 115 ARG A N 1
ATOM 904 C CA . ARG A 1 115 ? -6.095 -8.495 9.138 1.00 90.75 115 ARG A CA 1
ATOM 905 C C . ARG A 1 115 ? -6.351 -7.215 9.936 1.00 90.75 115 ARG A C 1
ATOM 907 O O . ARG A 1 115 ? -6.912 -7.286 11.025 1.00 90.75 115 ARG A O 1
ATOM 914 N N . TRP A 1 116 ? -5.974 -6.065 9.383 1.00 90.12 116 TRP A N 1
ATOM 915 C CA . TRP A 1 116 ? -6.117 -4.750 10.008 1.00 90.12 116 TRP A CA 1
ATOM 916 C C . TRP A 1 116 ? -7.177 -3.874 9.331 1.00 90.12 116 TRP A C 1
ATOM 918 O O . TRP A 1 116 ? -7.119 -2.647 9.393 1.0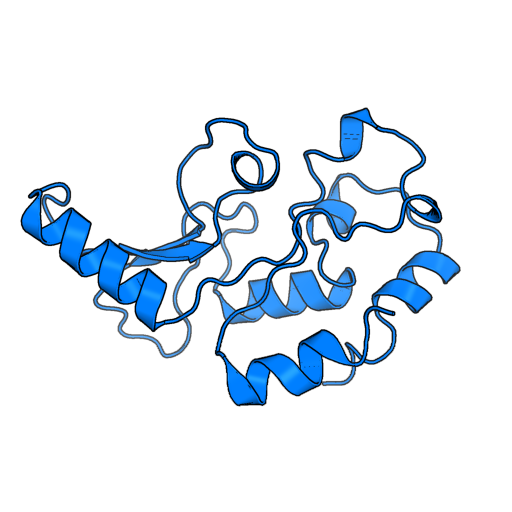0 90.12 116 TRP A O 1
ATOM 928 N N . GLY A 1 117 ? -8.155 -4.496 8.666 1.00 87.88 117 GLY A N 1
ATOM 929 C CA . GLY A 1 117 ? -9.308 -3.802 8.093 1.00 87.88 117 GLY A CA 1
ATOM 930 C C . GLY A 1 117 ? -8.977 -2.798 6.989 1.00 87.88 117 GLY A C 1
ATOM 931 O O . GLY A 1 117 ? -9.680 -1.808 6.811 1.00 87.88 117 GLY A O 1
ATOM 932 N N . GLY A 1 118 ? -7.878 -3.039 6.280 1.00 90.12 118 GLY A N 1
ATOM 933 C CA . GLY A 1 118 ? -7.333 -2.166 5.251 1.00 90.12 118 GLY A CA 1
ATOM 934 C C . GLY A 1 118 ? -6.310 -1.149 5.757 1.00 90.12 118 GLY A C 1
ATOM 935 O O . GLY A 1 118 ? -5.912 -0.294 4.979 1.00 90.12 118 GLY A O 1
ATOM 936 N N . PHE A 1 119 ? -5.871 -1.224 7.016 1.00 90.38 119 PHE A N 1
ATOM 937 C CA . PHE A 1 119 ? -4.935 -0.262 7.613 1.00 90.38 119 PHE A CA 1
ATOM 938 C C . PHE A 1 119 ? -3.752 -0.984 8.286 1.00 90.38 119 PHE A C 1
ATOM 940 O O . PHE A 1 119 ? -3.696 -1.052 9.515 1.00 90.38 119 PHE A O 1
ATOM 947 N N . PRO A 1 120 ? -2.818 -1.567 7.506 1.00 91.00 120 PRO A N 1
ATOM 948 C CA . PRO A 1 120 ? -1.710 -2.387 8.013 1.00 91.00 120 PRO A CA 1
ATOM 949 C C . PRO A 1 120 ? -0.847 -1.680 9.068 1.00 91.00 120 PRO A C 1
ATOM 951 O O . PRO A 1 120 ? -0.353 -2.330 9.986 1.00 91.00 120 PRO A O 1
ATOM 954 N N . GLY A 1 121 ? -0.742 -0.349 9.027 1.00 88.69 121 GLY A N 1
ATOM 955 C CA . GLY A 1 121 ? -0.006 0.420 10.030 1.00 88.69 121 GLY A CA 1
ATOM 956 C C . GLY A 1 121 ? -0.547 0.315 11.462 1.00 88.69 121 GLY A C 1
ATOM 957 O O . GLY A 1 121 ? 0.175 0.611 12.417 1.00 88.69 121 GLY A O 1
ATOM 958 N N . LEU A 1 122 ? -1.790 -0.152 11.643 1.00 87.06 122 LEU A N 1
ATOM 959 C CA . LEU A 1 122 ? -2.342 -0.458 12.966 1.00 87.06 122 LEU A CA 1
ATOM 960 C C . LEU A 1 122 ? -1.565 -1.564 13.693 1.00 87.06 122 LEU A C 1
ATOM 962 O O . LEU A 1 122 ? -1.603 -1.585 14.919 1.00 87.06 122 LEU A O 1
ATOM 966 N N . GLU A 1 123 ? -0.838 -2.424 12.973 1.00 88.25 123 GLU A N 1
ATOM 967 C CA . GLU A 1 123 ? 0.006 -3.459 13.578 1.00 88.25 123 GLU A CA 1
ATOM 968 C C . GLU A 1 123 ? 1.095 -2.872 14.480 1.00 88.25 123 GLU A C 1
ATOM 970 O O . GLU A 1 123 ? 1.352 -3.380 15.571 1.00 88.25 123 GLU A O 1
ATOM 975 N N . ARG A 1 124 ? 1.737 -1.796 14.016 1.00 81.56 124 ARG A N 1
ATOM 976 C CA . ARG A 1 124 ? 2.942 -1.238 14.642 1.00 81.56 124 ARG A CA 1
ATOM 977 C C . ARG A 1 124 ? 2.662 0.029 15.434 1.00 81.56 124 ARG A C 1
ATOM 979 O O . ARG A 1 124 ? 3.331 0.294 16.430 1.00 81.56 124 ARG A O 1
ATOM 986 N N . TYR A 1 125 ? 1.695 0.826 14.983 1.00 76.00 125 TYR A N 1
ATOM 987 C CA . TYR A 1 125 ? 1.501 2.194 15.467 1.00 76.00 125 TYR A CA 1
ATOM 988 C C . TYR A 1 125 ? 0.139 2.428 16.119 1.00 76.00 125 TYR A C 1
ATOM 990 O O . TYR A 1 125 ? -0.068 3.480 16.720 1.00 76.00 125 TYR A O 1
ATOM 998 N N . GLY A 1 126 ? -0.794 1.481 15.997 1.00 69.94 126 GLY A N 1
ATOM 999 C CA . GLY A 1 126 ? -2.171 1.655 16.436 1.00 69.94 126 GLY A CA 1
ATOM 1000 C C . GLY A 1 126 ? -2.452 1.091 17.825 1.00 69.94 126 GLY A C 1
ATOM 1001 O O . GLY A 1 126 ? -2.064 -0.023 18.162 1.00 69.94 126 GLY A O 1
ATOM 1002 N N . THR A 1 127 ? -3.248 1.816 18.605 1.00 73.94 127 THR A N 1
ATOM 1003 C CA . THR A 1 127 ? -4.019 1.262 19.724 1.00 73.94 127 THR A CA 1
ATOM 1004 C C . THR A 1 127 ? -5.488 1.206 19.321 1.00 73.94 127 THR A C 1
ATOM 1006 O O . THR A 1 127 ? -6.229 2.176 19.450 1.00 73.94 127 THR A O 1
ATOM 1009 N N . ILE A 1 128 ? -5.925 0.056 18.802 1.00 79.31 128 ILE A N 1
ATOM 1010 C CA . ILE A 1 128 ? -7.320 -0.168 18.409 1.00 79.31 128 ILE A CA 1
ATOM 1011 C C . ILE A 1 128 ? -8.021 -1.106 19.396 1.00 79.31 128 ILE A C 1
ATOM 1013 O O . ILE A 1 128 ? -7.479 -2.131 19.809 1.00 79.31 128 ILE A O 1
ATOM 1017 N N . SER A 1 129 ? -9.251 -0.767 19.790 1.00 83.44 129 SER A N 1
ATOM 1018 C CA . SER A 1 129 ? -10.061 -1.660 20.623 1.00 83.44 129 SER A CA 1
ATOM 1019 C C . SER A 1 129 ? -10.471 -2.907 19.832 1.00 83.44 129 SER A C 1
ATOM 1021 O O . SER A 1 129 ? -10.702 -2.838 18.625 1.00 83.44 129 SER A O 1
ATOM 1023 N N . LYS A 1 130 ? -10.651 -4.050 20.510 1.00 85.00 130 LYS A N 1
ATOM 1024 C CA . LYS A 1 130 ? -11.132 -5.288 19.861 1.00 85.00 130 LYS A CA 1
ATOM 1025 C C . LYS A 1 130 ? -12.446 -5.081 19.103 1.00 85.00 130 LYS A C 1
ATOM 1027 O O . LYS A 1 130 ? -12.629 -5.651 18.036 1.00 85.00 130 LYS A O 1
ATOM 1032 N N . ARG A 1 131 ? -13.341 -4.243 19.639 1.00 85.19 131 ARG A N 1
ATOM 1033 C CA . ARG A 1 131 ? -14.613 -3.886 18.998 1.00 85.19 131 ARG A CA 1
ATOM 1034 C C . ARG A 1 131 ? -14.388 -3.123 17.695 1.00 85.19 131 ARG A C 1
ATOM 1036 O O . ARG A 1 131 ? -14.978 -3.482 16.686 1.00 85.19 131 ARG A O 1
ATOM 1043 N N . ASN A 1 132 ? -13.533 -2.103 17.709 1.00 83.44 132 ASN A N 1
ATOM 1044 C CA . ASN A 1 132 ? -13.252 -1.301 16.519 1.00 83.44 132 ASN A CA 1
ATOM 1045 C C . ASN A 1 132 ? -12.512 -2.116 15.458 1.00 83.44 132 ASN A C 1
ATOM 1047 O O . ASN A 1 132 ? -12.829 -2.006 14.279 1.00 83.44 132 ASN A O 1
ATOM 1051 N N . LEU A 1 133 ? -11.582 -2.982 15.874 1.00 85.00 133 LEU A N 1
ATOM 1052 C CA . LEU A 1 133 ? -10.921 -3.903 14.956 1.00 85.00 133 LEU A CA 1
ATOM 1053 C C . LEU A 1 133 ? -11.930 -4.866 14.326 1.00 85.00 133 LEU A C 1
ATOM 1055 O O . LEU A 1 133 ? -11.915 -5.017 13.114 1.00 85.00 133 LEU A O 1
ATOM 1059 N N . ALA A 1 134 ? -12.839 -5.450 15.113 1.00 85.19 134 ALA A N 1
ATOM 1060 C CA . ALA A 1 134 ? -13.894 -6.320 14.593 1.00 85.19 134 ALA A CA 1
ATOM 1061 C C . ALA A 1 134 ? -14.825 -5.597 13.605 1.00 85.19 134 ALA A C 1
ATOM 1063 O O . ALA A 1 134 ? -15.232 -6.189 12.617 1.00 85.19 134 ALA A O 1
ATOM 1064 N N . LEU A 1 135 ? -15.132 -4.315 13.836 1.00 83.25 135 LEU A N 1
ATOM 1065 C CA . LEU A 1 135 ? -15.911 -3.501 12.895 1.00 83.25 135 LEU A CA 1
ATOM 1066 C C . LEU A 1 135 ? -15.159 -3.249 11.583 1.00 83.25 135 LEU A C 1
ATOM 1068 O O . LEU A 1 135 ? -15.764 -3.272 10.514 1.00 83.25 135 LEU A O 1
ATOM 1072 N N . LEU A 1 136 ? -13.852 -2.992 11.661 1.00 83.12 136 LEU A N 1
ATOM 1073 C CA . LEU A 1 136 ? -13.008 -2.758 10.492 1.00 83.12 136 LEU A CA 1
ATOM 1074 C C . LEU A 1 136 ? -12.764 -4.034 9.676 1.00 83.12 136 LEU A C 1
ATOM 1076 O O . LEU A 1 136 ? -12.680 -3.961 8.453 1.00 83.12 136 LEU A O 1
ATOM 1080 N N . THR A 1 137 ? -12.636 -5.185 10.337 1.00 85.88 137 THR A N 1
ATOM 1081 C CA . THR A 1 137 ? -12.377 -6.485 9.695 1.00 85.88 137 THR A CA 1
ATOM 1082 C C . THR A 1 137 ? -13.646 -7.248 9.329 1.00 85.88 137 THR A C 1
ATOM 1084 O O . THR A 1 137 ? -13.560 -8.299 8.687 1.00 85.88 137 THR A O 1
ATOM 1087 N N . ASP A 1 138 ? -14.819 -6.725 9.698 1.00 82.31 138 ASP A N 1
ATOM 1088 C CA . ASP A 1 138 ? -16.107 -7.342 9.411 1.00 82.31 138 ASP A CA 1
ATOM 1089 C C . ASP A 1 138 ? -16.238 -7.658 7.914 1.00 82.31 138 ASP A C 1
ATOM 1091 O O . ASP A 1 138 ? -16.090 -6.791 7.049 1.00 82.31 138 ASP A O 1
ATOM 1095 N N . ASN A 1 139 ? -16.509 -8.928 7.606 1.00 71.19 139 ASN A N 1
ATOM 1096 C CA . ASN A 1 139 ? -16.637 -9.473 6.252 1.00 71.19 139 ASN A CA 1
ATOM 1097 C C . ASN A 1 139 ? -15.380 -9.425 5.348 1.00 71.19 139 ASN A C 1
ATOM 1099 O O . ASN A 1 139 ? -15.481 -9.844 4.187 1.00 71.19 139 ASN A O 1
ATOM 1103 N N . LEU A 1 140 ? -14.217 -8.989 5.855 1.00 71.12 140 LEU A N 1
ATOM 1104 C CA . LEU A 1 140 ? -12.917 -9.064 5.161 1.00 71.12 140 LEU A CA 1
ATOM 1105 C C . LEU A 1 140 ? -12.179 -10.387 5.399 1.00 71.12 140 LEU A C 1
ATOM 1107 O O . LEU A 1 140 ? -11.320 -10.761 4.605 1.00 71.12 140 LEU A O 1
ATOM 1111 N N . LEU A 1 141 ? -12.544 -11.112 6.456 1.00 58.41 141 LEU A N 1
ATOM 1112 C CA . LEU A 1 141 ? -12.059 -12.457 6.770 1.00 58.41 141 LEU A CA 1
ATOM 1113 C C . LEU A 1 141 ? -13.276 -13.399 6.717 1.00 58.41 141 LEU A C 1
ATOM 1115 O O . LEU A 1 141 ? -14.272 -13.113 7.387 1.00 58.41 141 LEU A O 1
ATOM 1119 N N . PRO A 1 142 ? -13.273 -14.446 5.862 1.00 48.12 142 PRO A N 1
ATOM 1120 C CA . PRO A 1 142 ? -12.528 -15.667 6.190 1.00 48.12 142 PRO A CA 1
ATOM 1121 C C . PRO A 1 142 ? -11.884 -16.381 4.978 1.00 48.12 142 PRO A C 1
ATOM 1123 O O . PRO A 1 142 ? -12.587 -16.774 4.045 1.00 48.12 142 PRO A O 1
ATOM 1126 N N . PHE A 1 143 ? -10.569 -16.622 5.034 1.00 41.19 143 PHE A N 1
ATOM 1127 C CA . PHE A 1 143 ? -9.876 -17.704 4.311 1.00 41.19 143 PHE A CA 1
ATOM 1128 C C . PHE A 1 143 ? -8.523 -18.019 4.952 1.00 41.19 143 PHE A C 1
ATOM 1130 O O . PHE A 1 143 ? -7.697 -17.086 5.098 1.00 41.19 143 PHE A O 1
#

Secondary structure (DSSP, 8-state):
--HHHHHHHTTTTS-EE-TT---GGG-S-GGGGGGS---EE--HHHHHHHHHHHHHTT--SSS-EEEEE--TTGGGTS--S--EEEESS--SSS-B-BT-TT--BHHHHHHHHHHTTT-TTHHHH----HHHHHHHHTTT---